Protein AF-A0A426YF83-F1 (afdb_monomer_lite)

Sequence (86 aa):
MVAPTKIIAGLGLSLGLDILEAPGATGDYRTLLTSKATAIAKALSAPLQPSPCIFVPGEDEHKPGLSQGYDFGFLHVKVYGLPSTW

InterPro domains:
  IPR004456 2,3-bisphosphoglycerate-independent phosphoglycerate mutase [PTHR31209] (1-78)
  IPR017850 Alkaline-phosphatase-like, core domain superfamily [G3DSA:3.40.720.10] (1-80)

Foldseek 3Di:
DAAQDPVVVVVCVVVVHFHFDFPQADNDPSGPQVSQVVLQVQLCPPPVHFHGWTDDPPDPDTHGDDRRGDPGDDDDDDDDDDPPPD

Structure (mmCIF, N/CA/C/O backbone):
data_AF-A0A426YF83-F1
#
_entry.id   AF-A0A426YF83-F1
#
loop_
_atom_site.group_PDB
_atom_site.id
_atom_site.type_symbol
_atom_site.label_atom_id
_atom_site.label_alt_id
_atom_site.label_comp_id
_atom_site.label_asym_id
_atom_site.label_entity_id
_atom_site.label_seq_id
_atom_site.pdbx_PDB_ins_code
_atom_site.Cartn_x
_atom_site.Cartn_y
_atom_site.Cartn_z
_atom_site.occupancy
_atom_site.B_iso_or_equiv
_atom_site.auth_seq_id
_atom_site.auth_comp_id
_atom_site.auth_asym_id
_atom_site.auth_atom_id
_atom_site.pdbx_PDB_model_num
ATOM 1 N N . MET A 1 1 ? -5.103 2.508 -0.509 1.00 96.25 1 MET A N 1
ATOM 2 C CA . MET A 1 1 ? -4.348 2.044 -1.705 1.00 96.25 1 MET A CA 1
ATOM 3 C C . MET A 1 1 ? -2.856 2.280 -1.513 1.00 96.25 1 MET A C 1
ATOM 5 O O . MET A 1 1 ? -2.507 3.287 -0.928 1.00 96.25 1 MET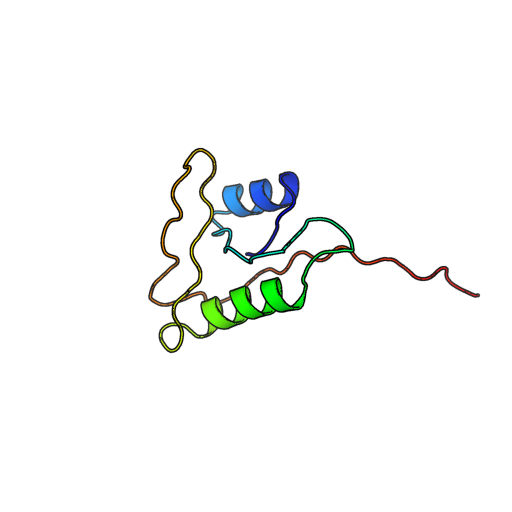 A O 1
ATOM 9 N N . VAL A 1 2 ? -1.970 1.420 -2.034 1.00 97.00 2 VAL A N 1
ATOM 10 C CA . VAL A 1 2 ? -0.514 1.682 -2.053 1.00 97.00 2 VAL A CA 1
ATOM 11 C C . VAL A 1 2 ? 0.001 1.781 -3.492 1.00 97.00 2 VAL A C 1
ATOM 13 O O . VAL A 1 2 ? 0.283 0.771 -4.153 1.00 97.00 2 VAL A O 1
ATOM 16 N N . ALA A 1 3 ? 0.173 3.010 -3.980 1.00 94.75 3 ALA A N 1
ATOM 17 C CA . ALA A 1 3 ? 0.654 3.297 -5.330 1.00 94.75 3 ALA A CA 1
ATOM 18 C C . ALA A 1 3 ? 1.650 4.470 -5.348 1.00 94.75 3 ALA A C 1
ATOM 20 O O . ALA A 1 3 ? 1.241 5.620 -5.399 1.00 94.75 3 ALA A O 1
ATOM 21 N N . PRO A 1 4 ? 2.963 4.197 -5.344 1.00 91.06 4 PRO A N 1
ATOM 22 C CA . PRO A 1 4 ? 3.994 5.243 -5.274 1.00 91.06 4 PRO A CA 1
ATOM 23 C C . PRO A 1 4 ? 4.218 6.012 -6.591 1.00 91.06 4 PRO A C 1
ATOM 25 O O . PRO A 1 4 ? 4.882 7.045 -6.606 1.00 91.06 4 PRO A O 1
ATOM 28 N N . THR A 1 5 ? 3.681 5.542 -7.721 1.00 92.56 5 THR A N 1
ATOM 29 C CA . THR A 1 5 ? 3.743 6.261 -9.005 1.00 92.56 5 THR A CA 1
ATOM 30 C C . THR A 1 5 ? 2.707 7.379 -9.057 1.00 92.56 5 THR A C 1
ATOM 32 O O . THR A 1 5 ? 1.517 7.109 -8.887 1.00 92.56 5 THR A O 1
ATOM 35 N N . LYS A 1 6 ? 3.133 8.601 -9.400 1.00 92.00 6 LYS A N 1
ATOM 36 C CA . LYS A 1 6 ? 2.288 9.810 -9.387 1.00 92.00 6 LYS A CA 1
ATOM 37 C C . LYS A 1 6 ? 0.984 9.685 -10.186 1.00 92.00 6 LYS A C 1
ATOM 39 O O . LYS A 1 6 ? -0.051 10.104 -9.687 1.00 92.00 6 LYS A O 1
ATOM 44 N N . ILE A 1 7 ? 1.007 9.068 -11.371 1.00 93.62 7 ILE A N 1
ATOM 45 C CA . ILE A 1 7 ? -0.198 8.908 -12.212 1.00 93.62 7 ILE A CA 1
ATOM 46 C C . ILE A 1 7 ? -1.241 8.018 -11.519 1.00 93.62 7 ILE A C 1
ATOM 48 O O . ILE A 1 7 ? -2.396 8.403 -11.383 1.00 93.62 7 ILE A O 1
ATOM 52 N N . ILE A 1 8 ? -0.831 6.844 -11.034 1.00 94.38 8 ILE A N 1
ATOM 53 C CA . ILE A 1 8 ? -1.750 5.882 -10.405 1.00 94.38 8 ILE A CA 1
ATOM 54 C C . ILE A 1 8 ? -2.224 6.393 -9.034 1.00 94.38 8 ILE A C 1
ATOM 56 O O . ILE A 1 8 ? -3.390 6.224 -8.690 1.00 94.38 8 ILE A O 1
ATOM 60 N N . ALA A 1 9 ? -1.353 7.067 -8.274 1.00 93.44 9 ALA A N 1
ATOM 61 C CA . ALA A 1 9 ? -1.747 7.754 -7.044 1.00 93.44 9 ALA A CA 1
ATOM 62 C C . ALA A 1 9 ? -2.808 8.829 -7.319 1.00 93.44 9 ALA A C 1
ATOM 64 O O . ALA A 1 9 ? -3.825 8.872 -6.636 1.00 93.44 9 ALA A O 1
ATOM 65 N N . GLY A 1 10 ? -2.593 9.653 -8.352 1.00 93.75 10 GLY A N 1
ATOM 66 C CA . GLY A 1 10 ? -3.538 10.684 -8.778 1.00 93.75 10 GLY A CA 1
ATOM 67 C C . GLY A 1 10 ? -4.908 10.112 -9.135 1.00 93.75 10 GLY A C 1
ATOM 68 O O . GLY A 1 10 ? -5.915 10.625 -8.663 1.00 93.75 10 GLY A O 1
ATOM 69 N N . LEU A 1 11 ? -4.949 9.003 -9.881 1.00 95.31 11 LEU A N 1
ATOM 70 C CA . LEU A 1 11 ? -6.202 8.303 -10.188 1.00 95.31 11 LEU A CA 1
ATOM 71 C C . LEU A 1 11 ? -6.926 7.826 -8.925 1.00 95.31 11 LEU A C 1
ATOM 73 O O . LEU A 1 11 ? -8.135 8.009 -8.813 1.00 95.31 11 LEU A O 1
ATOM 77 N N . GLY A 1 12 ? -6.198 7.239 -7.971 1.00 94.8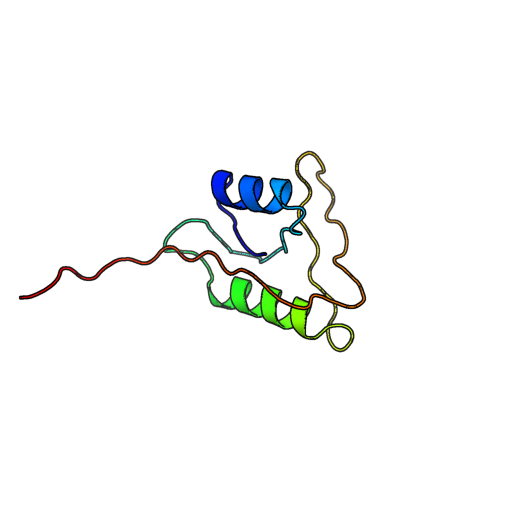8 12 GLY A N 1
ATOM 78 C CA . GLY A 1 12 ? -6.789 6.810 -6.705 1.00 94.88 12 GLY A CA 1
ATOM 79 C C . GLY A 1 12 ? -7.407 7.977 -5.937 1.00 94.88 12 GLY A C 1
ATOM 80 O O . GLY A 1 12 ? -8.560 7.894 -5.525 1.00 94.88 12 GLY A O 1
ATOM 81 N N . LEU A 1 13 ? -6.686 9.094 -5.839 1.00 93.75 13 LEU A N 1
ATOM 82 C CA . LEU A 1 13 ? -7.169 10.311 -5.187 1.00 93.75 13 LEU A CA 1
ATOM 83 C C . LEU A 1 13 ? -8.414 10.894 -5.872 1.00 93.75 13 LEU A C 1
ATOM 85 O O . LEU A 1 13 ? -9.350 11.291 -5.187 1.00 93.75 13 LEU A O 1
ATOM 89 N N . SER A 1 14 ? -8.474 10.902 -7.210 1.00 95.06 14 SER A N 1
ATOM 90 C CA . SER A 1 14 ? -9.667 11.347 -7.954 1.00 95.06 14 SER A CA 1
ATOM 91 C C . SER A 1 14 ? -10.910 10.494 -7.678 1.00 95.06 14 SER A C 1
ATOM 93 O O . SER A 1 14 ? -12.025 10.978 -7.845 1.00 95.06 14 SER A O 1
ATOM 95 N N . LEU A 1 15 ? -10.725 9.243 -7.251 1.00 95.31 15 LEU A N 1
ATOM 96 C CA . LEU A 1 15 ? -11.797 8.329 -6.848 1.00 95.31 15 LEU A CA 1
ATOM 97 C C . LEU A 1 15 ? -12.069 8.355 -5.333 1.00 95.31 15 LEU A C 1
ATOM 99 O O . LEU A 1 15 ? -12.870 7.559 -4.851 1.00 95.31 15 LEU A O 1
ATOM 103 N N . GLY A 1 16 ? -11.402 9.234 -4.578 1.00 93.62 16 GLY A N 1
ATOM 104 C CA . GLY A 1 16 ? -11.525 9.307 -3.121 1.00 93.62 16 GLY A CA 1
ATOM 105 C C . GLY A 1 16 ? -10.830 8.163 -2.379 1.00 93.62 16 GLY A C 1
ATOM 106 O O . GLY A 1 16 ? -11.212 7.846 -1.258 1.00 93.62 16 GLY A O 1
ATOM 107 N N . LEU A 1 17 ? -9.835 7.511 -2.991 1.00 95.06 17 LEU A N 1
ATOM 108 C CA . LEU A 1 17 ? -9.041 6.481 -2.327 1.00 95.06 17 LEU A CA 1
ATOM 109 C C . LEU A 1 17 ? -7.902 7.110 -1.530 1.00 95.06 17 LEU A C 1
ATOM 111 O O . LEU A 1 17 ? -7.041 7.792 -2.089 1.00 95.06 17 LEU A O 1
ATOM 115 N N . ASP A 1 18 ? -7.823 6.751 -0.254 1.00 95.94 18 ASP A N 1
ATOM 116 C CA . ASP A 1 18 ? -6.678 7.097 0.577 1.00 95.94 18 ASP A CA 1
ATOM 117 C C . ASP A 1 18 ? -5.407 6.397 0.088 1.00 95.94 18 ASP A C 1
ATOM 119 O O . ASP A 1 18 ? -5.377 5.181 -0.165 1.00 95.94 18 ASP A O 1
ATOM 123 N N . ILE A 1 19 ? -4.323 7.162 -0.035 1.00 95.50 19 ILE A N 1
ATOM 124 C CA . ILE A 1 19 ? -3.008 6.642 -0.406 1.00 95.50 19 ILE A CA 1
ATOM 125 C C . ILE A 1 19 ? -2.255 6.305 0.876 1.00 95.50 19 ILE A C 1
ATOM 127 O O . ILE A 1 19 ? -1.725 7.185 1.538 1.00 95.50 19 ILE A O 1
ATOM 131 N N . LEU A 1 20 ? -2.213 5.022 1.224 1.00 96.44 20 LEU A N 1
ATOM 132 C CA . LEU A 1 20 ? -1.543 4.529 2.421 1.00 96.44 20 LEU A CA 1
ATOM 133 C C . LEU A 1 20 ? -0.030 4.620 2.264 1.00 96.44 20 LEU A C 1
ATOM 135 O O . LEU A 1 20 ? 0.535 4.220 1.238 1.00 96.44 20 LEU A O 1
ATOM 139 N N . GLU A 1 21 ? 0.622 5.053 3.330 1.00 95.06 21 GLU A N 1
ATOM 140 C CA . GLU A 1 21 ? 2.066 5.020 3.427 1.00 95.06 21 GLU A CA 1
ATOM 141 C C . GLU A 1 21 ? 2.595 3.591 3.517 1.00 95.06 21 GLU A C 1
ATOM 143 O O . GLU A 1 21 ? 2.106 2.746 4.269 1.00 95.06 21 GLU A O 1
ATOM 148 N N . ALA A 1 22 ? 3.645 3.330 2.746 1.00 96.44 22 ALA A N 1
ATOM 149 C CA . ALA A 1 22 ? 4.369 2.071 2.763 1.00 96.44 22 ALA A CA 1
ATOM 150 C C . ALA A 1 22 ? 5.861 2.368 2.555 1.00 96.44 22 ALA A C 1
ATOM 152 O O . ALA A 1 22 ? 6.288 2.598 1.419 1.00 96.44 22 ALA A O 1
ATOM 153 N N . PRO A 1 23 ? 6.673 2.396 3.627 1.00 95.19 23 PRO A N 1
ATOM 154 C CA . PRO A 1 23 ? 8.095 2.714 3.534 1.00 95.19 23 PRO A CA 1
ATOM 155 C C . PRO A 1 23 ? 8.831 1.818 2.533 1.00 95.19 23 PRO A C 1
ATOM 157 O O . PRO A 1 23 ? 8.656 0.600 2.527 1.00 95.19 23 PRO A O 1
ATOM 160 N N . GLY A 1 24 ? 9.645 2.414 1.661 1.00 95.06 24 GLY A N 1
ATOM 161 C CA . GLY A 1 24 ? 10.369 1.688 0.609 1.00 95.06 24 GLY A CA 1
ATOM 162 C C . GLY A 1 24 ? 9.495 1.168 -0.542 1.00 95.06 24 GLY A C 1
ATOM 163 O O . GLY A 1 24 ? 9.985 0.440 -1.407 1.00 95.06 24 GLY A O 1
ATOM 164 N N . ALA A 1 25 ? 8.212 1.542 -0.600 1.00 95.25 25 ALA A N 1
ATOM 165 C CA . ALA A 1 25 ? 7.404 1.334 -1.791 1.00 95.25 25 ALA A CA 1
ATOM 166 C C . ALA A 1 25 ? 7.862 2.287 -2.903 1.00 95.25 25 ALA A C 1
ATOM 168 O O . ALA A 1 25 ? 7.685 3.500 -2.823 1.00 95.25 25 ALA A O 1
ATOM 169 N N . THR A 1 26 ? 8.396 1.726 -3.983 1.00 94.19 26 THR A N 1
ATOM 170 C CA . THR A 1 26 ? 8.732 2.454 -5.214 1.00 94.19 26 THR A CA 1
ATOM 171 C C . THR A 1 26 ? 7.787 2.066 -6.350 1.00 94.19 26 THR A C 1
ATOM 173 O O . THR A 1 26 ? 7.031 1.089 -6.266 1.00 94.19 26 THR A O 1
ATOM 176 N N . GLY A 1 27 ? 7.787 2.866 -7.417 1.00 90.94 27 GLY A N 1
ATOM 177 C CA . GLY A 1 27 ? 7.004 2.624 -8.632 1.00 90.94 27 GLY A CA 1
ATOM 178 C C . GLY A 1 27 ? 7.661 1.679 -9.640 1.00 90.94 27 GLY A C 1
ATOM 179 O O . GLY A 1 27 ? 7.158 1.529 -10.752 1.00 90.94 27 GLY A O 1
ATOM 180 N N . ASP A 1 28 ? 8.795 1.088 -9.280 1.00 92.19 28 ASP A N 1
ATOM 181 C CA . ASP A 1 28 ? 9.632 0.270 -10.149 1.00 92.19 28 ASP A CA 1
ATOM 182 C C . ASP A 1 28 ? 9.830 -1.143 -9.574 1.00 92.19 28 ASP A C 1
ATOM 184 O O . ASP A 1 28 ? 9.165 -1.562 -8.629 1.00 92.19 28 ASP A O 1
ATOM 188 N N . TYR A 1 29 ? 10.738 -1.899 -10.182 1.00 92.25 29 TYR A N 1
ATOM 189 C CA . TYR A 1 29 ? 10.996 -3.298 -9.849 1.00 92.25 29 TYR A CA 1
ATOM 190 C C . TYR A 1 29 ? 11.783 -3.503 -8.550 1.00 92.25 29 TYR A C 1
ATOM 192 O O . TYR A 1 29 ? 11.895 -4.631 -8.084 1.00 92.25 29 TYR A O 1
ATOM 200 N N . ARG A 1 30 ? 12.332 -2.434 -7.963 1.00 93.31 30 ARG A N 1
ATOM 201 C CA . ARG A 1 30 ? 13.047 -2.466 -6.679 1.00 93.31 30 ARG A CA 1
ATOM 202 C C . ARG A 1 30 ? 12.125 -2.158 -5.497 1.00 93.31 30 ARG A C 1
ATOM 204 O O . ARG A 1 30 ? 12.600 -1.961 -4.383 1.00 93.31 30 ARG A O 1
ATOM 211 N N . THR A 1 31 ? 10.816 -2.107 -5.734 1.00 95.50 31 THR A N 1
ATOM 212 C CA . THR A 1 31 ? 9.812 -1.823 -4.709 1.00 95.50 31 THR A CA 1
ATOM 213 C C . THR A 1 31 ? 9.816 -2.882 -3.607 1.00 95.50 31 THR A C 1
ATOM 215 O O . THR A 1 31 ? 9.878 -4.082 -3.883 1.00 95.50 31 THR A O 1
ATOM 218 N N . LEU A 1 32 ? 9.699 -2.465 -2.343 1.00 97.00 32 LEU A N 1
ATOM 219 C CA . LEU A 1 32 ? 9.508 -3.398 -1.232 1.00 97.00 32 LEU A CA 1
ATOM 220 C C . LEU A 1 32 ? 8.062 -3.906 -1.208 1.00 97.00 32 LEU A C 1
ATOM 222 O O . LEU A 1 32 ? 7.206 -3.368 -0.505 1.00 97.00 32 LEU A O 1
ATOM 226 N N . LEU A 1 33 ? 7.788 -4.974 -1.961 1.00 95.88 33 LEU A N 1
ATOM 227 C CA . LEU A 1 33 ? 6.447 -5.558 -2.077 1.00 95.88 33 LEU A CA 1
ATOM 228 C C . LEU A 1 33 ? 5.834 -5.914 -0.711 1.00 95.88 33 LEU A C 1
ATOM 230 O O . LEU A 1 33 ? 4.669 -5.606 -0.461 1.00 95.88 33 LEU A O 1
ATOM 234 N N . THR A 1 34 ? 6.629 -6.479 0.202 1.00 97.31 34 THR A N 1
ATOM 235 C CA . THR A 1 34 ? 6.199 -6.829 1.566 1.00 97.31 34 THR A CA 1
ATOM 236 C C . THR A 1 34 ? 5.751 -5.612 2.373 1.00 97.31 34 THR A C 1
ATOM 238 O O . THR A 1 34 ? 4.790 -5.709 3.134 1.00 97.31 34 THR A O 1
ATOM 241 N N . SER A 1 35 ? 6.395 -4.455 2.186 1.00 97.94 35 SER A N 1
ATOM 242 C CA . SER A 1 35 ? 5.999 -3.211 2.858 1.00 97.94 35 SER A 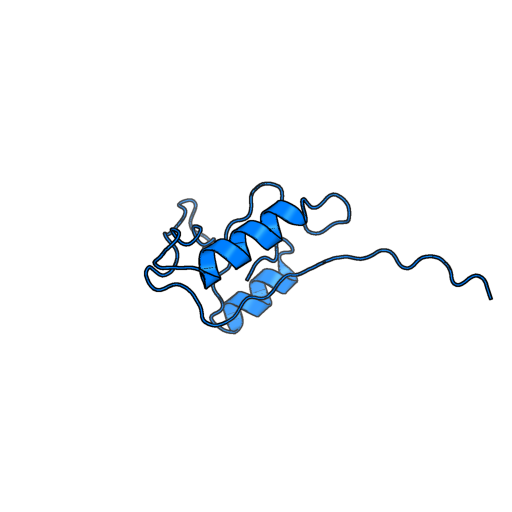CA 1
ATOM 243 C C . SER A 1 35 ? 4.607 -2.775 2.404 1.00 97.94 35 SER A C 1
ATOM 245 O O . SER A 1 35 ? 3.726 -2.505 3.219 1.00 97.94 35 SER A O 1
ATOM 247 N N . LYS A 1 36 ? 4.362 -2.827 1.089 1.00 97.50 36 LYS A N 1
ATOM 248 C CA . LYS A 1 36 ? 3.057 -2.505 0.508 1.00 97.50 36 LYS A CA 1
ATOM 249 C C . LYS A 1 36 ? 1.957 -3.451 0.993 1.00 97.50 36 LYS A C 1
ATOM 251 O O . LYS A 1 36 ? 0.876 -2.998 1.360 1.00 97.50 36 LYS A O 1
ATOM 256 N N . ALA A 1 37 ? 2.240 -4.753 1.003 1.00 97.81 37 ALA A N 1
ATOM 257 C CA . ALA A 1 37 ? 1.304 -5.766 1.479 1.00 97.81 37 ALA A CA 1
ATOM 258 C C . ALA A 1 37 ? 0.997 -5.591 2.972 1.00 97.81 37 ALA A C 1
ATOM 260 O O . ALA A 1 37 ? -0.164 -5.625 3.363 1.00 97.81 37 ALA A O 1
ATOM 261 N N . THR A 1 38 ? 2.016 -5.318 3.792 1.00 98.12 38 THR A N 1
ATOM 262 C CA . THR A 1 38 ? 1.853 -5.049 5.229 1.00 98.12 38 THR A CA 1
ATOM 263 C C . THR A 1 38 ? 0.990 -3.816 5.483 1.00 98.12 38 THR A C 1
ATOM 265 O O . THR A 1 38 ? 0.126 -3.856 6.353 1.00 98.12 38 THR A O 1
ATOM 268 N N . ALA A 1 39 ? 1.187 -2.730 4.728 1.00 97.50 39 ALA A N 1
ATOM 269 C CA . ALA A 1 39 ? 0.368 -1.527 4.859 1.00 97.50 39 ALA A CA 1
ATOM 270 C C . ALA A 1 39 ? -1.114 -1.814 4.565 1.00 97.50 39 ALA A C 1
ATOM 272 O O . ALA A 1 39 ? -1.982 -1.425 5.344 1.00 97.50 39 ALA A O 1
ATOM 273 N N . ILE A 1 40 ? -1.401 -2.564 3.493 1.00 97.88 40 ILE A N 1
ATOM 274 C CA . ILE A 1 40 ? -2.766 -3.000 3.169 1.00 97.88 40 ILE A CA 1
ATOM 275 C C . ILE A 1 40 ? -3.321 -3.917 4.263 1.00 97.88 40 ILE A C 1
ATOM 277 O O . ILE A 1 40 ? -4.421 -3.680 4.743 1.00 97.88 40 ILE A O 1
ATOM 281 N N . ALA A 1 41 ? -2.564 -4.920 4.709 1.00 98.00 41 ALA A N 1
ATOM 282 C CA . ALA A 1 41 ? -3.011 -5.839 5.754 1.00 98.00 41 ALA A CA 1
ATOM 283 C C . ALA A 1 41 ? -3.360 -5.104 7.058 1.00 98.00 41 ALA A C 1
ATOM 285 O O . ALA A 1 41 ? -4.418 -5.353 7.625 1.00 98.00 41 ALA A O 1
ATOM 286 N N . LYS A 1 42 ? -2.523 -4.149 7.491 1.00 97.69 42 LYS A N 1
ATOM 287 C CA . LYS A 1 42 ? -2.798 -3.308 8.667 1.00 97.69 42 LYS A CA 1
ATOM 288 C C . LYS A 1 42 ? -4.087 -2.510 8.505 1.00 97.69 42 LYS A C 1
ATOM 290 O O . LYS A 1 42 ? -4.932 -2.560 9.391 1.00 97.69 42 LYS A O 1
ATOM 295 N N . ALA A 1 43 ? -4.249 -1.848 7.360 1.00 97.25 43 ALA A N 1
ATOM 296 C CA . ALA A 1 43 ? -5.445 -1.085 7.017 1.00 97.25 43 ALA A CA 1
ATOM 297 C C . ALA A 1 43 ? -6.730 -1.936 7.039 1.00 97.25 43 ALA A C 1
ATOM 299 O O . ALA A 1 43 ? -7.745 -1.480 7.554 1.00 97.25 43 ALA A O 1
ATOM 300 N N . LEU A 1 44 ? -6.676 -3.172 6.536 1.00 97.50 44 LEU A N 1
ATOM 301 C CA . LEU A 1 44 ? -7.813 -4.104 6.547 1.00 97.50 44 LEU A CA 1
ATOM 302 C C . LEU A 1 44 ? -8.072 -4.727 7.929 1.00 97.50 44 LEU A C 1
ATOM 304 O O . LEU A 1 44 ? -9.177 -5.169 8.211 1.00 97.50 44 LEU A O 1
ATOM 308 N N . SER A 1 45 ? -7.048 -4.809 8.780 1.00 97.50 45 SER A N 1
ATOM 309 C CA . SER A 1 45 ? -7.148 -5.424 10.111 1.00 97.50 45 SER A CA 1
ATOM 310 C C . SER A 1 45 ? -7.546 -4.456 11.225 1.00 97.50 45 SER A C 1
ATOM 312 O O . SER A 1 45 ? -7.678 -4.870 12.376 1.00 97.50 45 SER A O 1
ATOM 314 N N . ALA A 1 46 ? -7.697 -3.166 10.930 1.00 95.06 46 ALA A N 1
ATOM 315 C CA . ALA A 1 46 ? -8.185 -2.217 11.918 1.00 95.06 46 ALA A CA 1
ATOM 316 C C . ALA A 1 46 ? -9.612 -2.597 12.385 1.00 95.06 46 ALA A C 1
ATOM 318 O O . ALA A 1 46 ? -10.378 -3.184 11.623 1.00 95.06 46 ALA A O 1
ATOM 319 N N . PRO A 1 47 ? -9.955 -2.338 13.660 1.00 94.38 47 PRO A N 1
ATOM 320 C CA . PRO A 1 47 ? -9.156 -1.617 14.656 1.00 94.38 47 PRO A CA 1
ATOM 321 C C . PRO A 1 47 ? -8.102 -2.474 15.394 1.00 94.38 47 PRO A C 1
ATOM 323 O O . PRO A 1 47 ? -7.421 -1.955 16.274 1.00 94.38 47 PRO A O 1
ATOM 326 N N . LEU A 1 48 ? -7.932 -3.767 15.073 1.00 95.56 48 LEU A N 1
ATOM 327 C CA . LEU A 1 48 ? -6.977 -4.653 15.773 1.00 95.56 48 LEU A CA 1
ATOM 328 C C . LEU A 1 48 ? -5.511 -4.258 15.549 1.00 95.56 48 LEU A C 1
ATOM 330 O O . LEU A 1 48 ? -4.654 -4.541 16.387 1.00 95.56 48 LEU A O 1
ATOM 334 N N . GLN A 1 49 ? -5.213 -3.630 14.414 1.00 94.88 49 GLN A N 1
ATOM 335 C CA . GLN A 1 49 ? -3.939 -2.968 14.152 1.00 94.88 49 GLN A CA 1
ATOM 336 C C . GLN A 1 49 ? -4.198 -1.512 13.767 1.00 94.88 49 GLN A C 1
ATOM 338 O O . GLN A 1 49 ? -5.195 -1.228 13.102 1.00 94.88 49 GLN A O 1
ATOM 343 N N . PRO A 1 50 ? -3.299 -0.583 14.126 1.00 93.56 50 PRO A N 1
ATOM 344 C CA . PRO A 1 50 ? -3.417 0.793 13.677 1.00 93.56 50 PRO A CA 1
ATOM 345 C C . PRO A 1 50 ? -3.277 0.864 12.152 1.00 93.56 50 PRO A C 1
ATOM 347 O O . PRO A 1 50 ? -2.337 0.302 11.574 1.00 93.56 50 PRO A O 1
ATOM 350 N N . SER A 1 51 ? -4.201 1.582 11.510 1.00 95.00 51 SER A N 1
ATOM 351 C CA . SER A 1 51 ? -4.085 1.897 10.088 1.00 95.00 51 SER A CA 1
ATOM 352 C C . SER A 1 51 ? -2.801 2.700 9.836 1.00 95.00 51 SER A C 1
ATOM 354 O O . SER A 1 51 ? -2.476 3.589 10.629 1.00 95.00 51 SER A O 1
ATOM 356 N N . PRO A 1 52 ? -2.084 2.449 8.725 1.00 96.00 52 PRO A N 1
ATOM 357 C CA . PRO A 1 52 ? -1.016 3.335 8.280 1.00 96.00 52 PRO A CA 1
ATOM 358 C C . PRO A 1 52 ? -1.518 4.770 8.091 1.00 96.00 52 PRO A C 1
ATOM 360 O O . PRO A 1 52 ? -2.710 4.989 7.841 1.00 96.00 52 PRO A O 1
ATOM 363 N N . CYS A 1 53 ? -0.593 5.726 8.160 1.00 95.50 53 CYS A N 1
ATOM 364 C CA . CYS A 1 53 ? -0.847 7.091 7.725 1.00 95.50 53 CYS A CA 1
ATOM 365 C C . CYS A 1 53 ? -1.188 7.138 6.231 1.00 95.50 53 CYS A C 1
ATOM 367 O O . CYS A 1 53 ? -0.908 6.203 5.470 1.00 95.50 53 CYS A O 1
ATOM 369 N N . ILE A 1 54 ? -1.791 8.246 5.824 1.00 95.06 54 ILE A N 1
ATOM 370 C CA . ILE A 1 54 ? -2.134 8.549 4.445 1.00 95.06 54 ILE A CA 1
ATOM 371 C C . ILE A 1 54 ? -1.271 9.700 3.937 1.00 95.06 54 ILE A C 1
ATOM 373 O O . ILE A 1 54 ? -0.969 10.654 4.656 1.00 95.06 54 ILE A O 1
ATOM 377 N N . PHE A 1 55 ? -0.897 9.603 2.670 1.00 90.56 55 PHE A N 1
ATOM 378 C CA . PHE A 1 55 ? -0.269 10.675 1.922 1.00 90.56 55 PHE A CA 1
ATOM 379 C C . PHE A 1 55 ? -1.340 11.625 1.383 1.00 90.56 55 PHE A C 1
ATOM 381 O O . PHE A 1 55 ? -2.255 11.191 0.675 1.00 90.56 55 PHE A O 1
ATOM 388 N N . VAL A 1 56 ? -1.180 12.923 1.648 1.00 87.06 56 VAL A N 1
ATOM 389 C CA . VAL A 1 56 ? -2.028 13.981 1.090 1.00 87.06 56 VAL A CA 1
ATOM 390 C C . VAL A 1 56 ? -1.182 14.883 0.188 1.00 87.06 56 VAL A C 1
ATOM 392 O O . VAL A 1 56 ? -0.201 15.466 0.645 1.00 87.06 56 VAL A O 1
ATOM 395 N N . PRO A 1 57 ? -1.510 15.010 -1.112 1.00 82.44 57 PRO A N 1
ATOM 396 C CA . PRO A 1 57 ? -0.759 15.885 -2.002 1.00 82.44 57 PRO A CA 1
ATOM 397 C C . PRO A 1 57 ? -0.797 17.343 -1.539 1.00 82.44 57 PRO A C 1
ATOM 399 O O . PRO A 1 57 ? -1.871 17.891 -1.310 1.00 82.44 57 PRO A O 1
ATOM 402 N N . GLY A 1 58 ? 0.370 17.986 -1.499 1.00 80.75 58 GLY A N 1
ATOM 403 C CA . GLY A 1 58 ? 0.493 19.398 -1.124 1.00 80.75 58 GLY A CA 1
ATOM 404 C C . GLY A 1 58 ? 0.589 19.643 0.382 1.00 80.75 58 GLY A C 1
ATOM 405 O O . GLY A 1 58 ? 0.759 20.790 0.781 1.00 80.75 58 GLY A O 1
ATOM 406 N N . GLU A 1 59 ? 0.528 18.590 1.197 1.00 82.12 59 GLU A N 1
ATOM 407 C CA . GLU A 1 59 ? 0.808 18.642 2.629 1.00 82.12 59 GLU A CA 1
ATOM 408 C C . GLU A 1 59 ? 2.123 17.898 2.909 1.00 82.12 59 GLU A C 1
ATOM 410 O O . GLU A 1 59 ? 2.345 16.803 2.389 1.00 82.12 59 GLU A O 1
ATOM 415 N N . ASP A 1 60 ? 3.002 18.503 3.712 1.00 68.06 60 ASP A N 1
ATOM 416 C CA . ASP A 1 60 ? 4.253 17.870 4.159 1.00 68.06 60 ASP A CA 1
ATOM 417 C C . ASP A 1 60 ? 4.031 16.945 5.373 1.00 68.06 60 ASP A C 1
ATOM 419 O O . ASP A 1 60 ? 4.874 16.101 5.680 1.00 68.06 60 ASP A O 1
ATOM 423 N N . GLU A 1 61 ? 2.898 17.090 6.070 1.00 71.00 61 GLU A N 1
ATOM 424 C CA . GLU A 1 61 ? 2.552 16.289 7.245 1.00 71.00 61 GLU A CA 1
ATOM 425 C C . GLU A 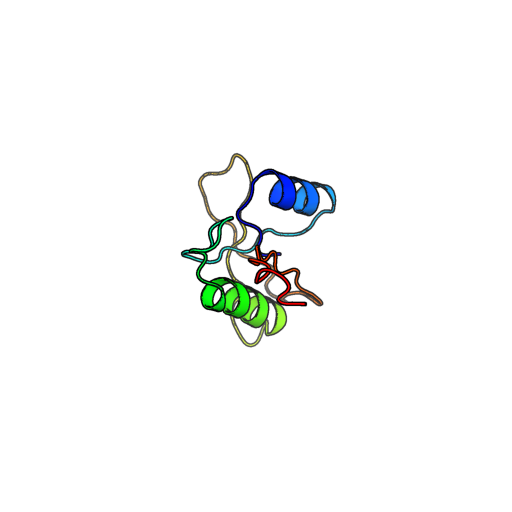1 61 ? 1.708 15.061 6.887 1.00 71.00 61 GLU A C 1
ATOM 427 O O . GLU A 1 61 ? 0.738 15.121 6.131 1.00 71.00 61 GLU A O 1
ATOM 432 N N . HIS A 1 62 ? 2.058 13.928 7.494 1.00 75.94 62 HIS A N 1
ATOM 433 C CA . HIS A 1 62 ? 1.331 12.672 7.349 1.00 75.94 62 HIS A CA 1
ATOM 434 C C . HIS A 1 62 ? 0.039 12.707 8.169 1.00 75.94 62 HIS A C 1
ATOM 436 O O . HIS A 1 62 ? 0.073 12.919 9.384 1.00 75.94 62 HIS A O 1
ATOM 442 N N . LYS A 1 63 ? -1.103 12.434 7.530 1.00 89.62 63 LYS A N 1
ATOM 443 C CA . LYS A 1 63 ? -2.384 12.301 8.237 1.00 89.62 63 LYS A CA 1
ATOM 444 C C . LYS A 1 63 ? -2.606 10.859 8.692 1.00 89.62 63 LYS A C 1
ATOM 446 O O . LYS A 1 63 ? -2.241 9.935 7.967 1.00 89.62 63 LYS A O 1
ATOM 451 N N . PRO A 1 64 ? -3.211 10.623 9.866 1.00 90.69 64 PRO A N 1
ATOM 452 C CA . PRO A 1 64 ? -3.569 9.272 10.281 1.00 90.69 64 PRO A CA 1
ATOM 453 C C . PRO A 1 64 ? -4.615 8.679 9.326 1.00 90.69 64 PRO A C 1
ATOM 455 O O . PRO A 1 64 ? -5.513 9.385 8.869 1.00 90.69 64 PRO A O 1
ATOM 458 N N . GLY A 1 65 ? -4.510 7.380 9.033 1.00 90.94 65 GLY A N 1
ATOM 459 C CA . GLY A 1 65 ? -5.548 6.663 8.291 1.00 90.94 65 GLY A CA 1
ATOM 460 C C . GLY A 1 65 ? -6.804 6.405 9.128 1.00 90.94 65 GLY A C 1
ATOM 461 O O . GLY A 1 65 ? -6.837 6.667 10.333 1.00 90.94 65 GLY A O 1
ATOM 462 N N . LEU A 1 66 ? -7.842 5.862 8.486 1.00 93.12 66 LEU A N 1
ATOM 463 C CA . LEU A 1 66 ? -9.130 5.590 9.127 1.00 93.12 66 LEU A CA 1
ATOM 464 C C . LEU A 1 66 ? -8.990 4.668 10.348 1.00 93.12 66 LEU A C 1
ATOM 466 O O . LEU A 1 66 ? -8.408 3.586 10.275 1.00 93.12 66 LEU A O 1
ATOM 470 N N . SER A 1 67 ? -9.579 5.078 11.475 1.00 91.00 67 SER A N 1
ATOM 471 C CA . SER A 1 67 ? -9.501 4.346 12.749 1.00 91.00 67 SER A CA 1
ATOM 472 C C . SER A 1 67 ? -10.228 3.000 12.728 1.00 91.00 67 SER A C 1
ATOM 474 O O . SER A 1 67 ? -9.815 2.071 13.417 1.00 91.00 67 SER A O 1
ATOM 476 N N . GLN A 1 68 ? -11.285 2.888 11.921 1.00 94.56 68 GLN A N 1
ATOM 477 C CA . GLN A 1 68 ? -12.030 1.643 11.698 1.00 94.56 68 GLN A CA 1
ATOM 478 C C . GLN A 1 68 ? -11.453 0.799 10.554 1.00 94.56 68 GLN A C 1
ATOM 480 O O . GLN A 1 68 ? -11.954 -0.288 10.293 1.00 94.56 68 GLN A O 1
ATOM 485 N N . GLY A 1 69 ? -10.401 1.273 9.881 1.00 95.38 69 GLY A N 1
ATOM 486 C CA . GLY A 1 69 ? -9.820 0.581 8.739 1.00 95.38 69 GLY A CA 1
ATOM 487 C C . GLY A 1 69 ? -10.563 0.795 7.433 1.00 95.38 69 GLY A C 1
ATOM 488 O O . GLY A 1 69 ? -11.187 1.831 7.212 1.00 95.38 69 GLY A O 1
ATOM 489 N N . TYR A 1 70 ? -10.426 -0.194 6.553 1.00 96.94 70 TYR A N 1
ATOM 490 C CA . TYR A 1 70 ? -10.944 -0.186 5.189 1.00 96.94 70 TYR A CA 1
ATOM 491 C C . TYR A 1 70 ? -11.519 -1.559 4.842 1.00 96.94 70 TYR A C 1
ATOM 493 O O . TYR A 1 70 ? -10.986 -2.578 5.276 1.00 96.94 70 TYR A O 1
ATOM 501 N N . ASP A 1 71 ? -12.535 -1.588 3.981 1.00 96.44 71 ASP A N 1
ATOM 502 C CA . ASP A 1 71 ? -13.154 -2.840 3.524 1.00 96.44 71 ASP A CA 1
ATOM 503 C C . ASP A 1 71 ? -12.334 -3.551 2.433 1.00 96.44 71 ASP A C 1
ATOM 505 O O . ASP A 1 71 ? -12.377 -4.773 2.288 1.00 96.44 71 ASP A O 1
ATOM 509 N N . PHE A 1 72 ? -11.576 -2.793 1.636 1.00 95.81 72 PHE A N 1
ATOM 510 C CA . PHE A 1 72 ? -10.740 -3.318 0.557 1.00 95.81 72 PHE A CA 1
ATOM 511 C C . PHE A 1 72 ? -9.499 -2.449 0.328 1.00 95.81 72 PHE A C 1
ATOM 513 O O . PHE A 1 72 ? -9.425 -1.287 0.727 1.00 95.81 72 PHE A O 1
ATOM 520 N N . GLY A 1 73 ? -8.496 -3.017 -0.347 1.00 96.00 73 GLY A N 1
ATOM 521 C CA . GLY A 1 73 ? -7.230 -2.343 -0.607 1.00 96.00 73 GLY A CA 1
ATOM 522 C C . GLY A 1 73 ? -6.657 -2.666 -1.982 1.00 96.00 73 GLY A C 1
ATOM 523 O O . GLY A 1 73 ? -6.634 -3.816 -2.408 1.00 96.00 73 GLY A O 1
ATOM 524 N N . PHE A 1 74 ? -6.142 -1.642 -2.664 1.00 96.62 74 PHE A N 1
ATOM 525 C CA . PHE A 1 74 ? -5.442 -1.797 -3.940 1.00 96.62 74 PHE A CA 1
ATOM 526 C C . PHE A 1 74 ? -3.926 -1.782 -3.767 1.00 96.62 74 PHE A C 1
ATOM 528 O O . PHE A 1 74 ? -3.364 -0.883 -3.125 1.00 96.62 74 PHE A O 1
ATOM 535 N N . LEU A 1 75 ? -3.270 -2.736 -4.422 1.00 94.56 75 LEU A N 1
ATOM 536 C CA . LEU A 1 75 ? -1.826 -2.912 -4.433 1.00 94.56 75 LEU A CA 1
ATOM 537 C C . LEU A 1 75 ? -1.299 -2.754 -5.866 1.00 94.56 75 LEU A C 1
ATOM 539 O O . LEU A 1 75 ? -1.466 -3.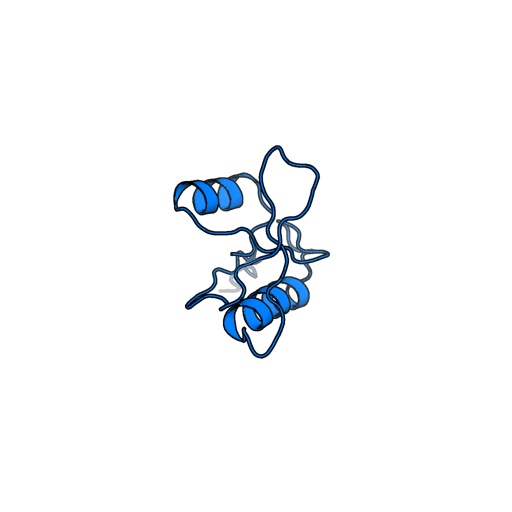640 -6.696 1.00 94.56 75 LEU A O 1
ATOM 543 N N . HIS A 1 76 ? -0.646 -1.632 -6.173 1.00 93.81 76 HIS A N 1
ATOM 544 C CA . HIS A 1 76 ? -0.012 -1.459 -7.486 1.00 93.81 76 HIS A CA 1
ATOM 545 C C . HIS A 1 76 ? 1.299 -2.264 -7.564 1.00 93.81 76 HIS A C 1
ATOM 547 O O . HIS A 1 76 ? 2.158 -2.098 -6.702 1.00 93.81 76 HIS A O 1
ATOM 553 N N . VAL A 1 77 ? 1.513 -3.085 -8.589 1.00 93.25 77 VAL A N 1
ATOM 554 C CA . VAL A 1 77 ? 2.775 -3.825 -8.769 1.00 93.25 77 VAL A CA 1
ATOM 555 C C . VAL A 1 77 ? 3.232 -3.705 -10.216 1.00 93.25 77 VAL A C 1
ATOM 557 O O . VAL A 1 77 ? 2.455 -3.950 -11.135 1.00 93.25 77 VAL A O 1
ATOM 560 N N . LYS A 1 78 ? 4.507 -3.359 -10.413 1.00 91.56 78 LYS A N 1
ATOM 561 C CA . LYS A 1 78 ? 5.166 -3.476 -11.713 1.00 91.56 78 LYS A CA 1
ATOM 562 C C . LYS A 1 78 ? 5.828 -4.850 -11.796 1.00 91.56 78 LYS A C 1
ATOM 564 O O . LYS A 1 78 ? 6.622 -5.190 -10.924 1.00 91.56 78 LYS A O 1
ATOM 569 N N . VAL A 1 79 ? 5.509 -5.627 -12.827 1.00 86.38 79 VAL A N 1
ATOM 570 C CA . VAL A 1 79 ? 6.014 -6.998 -13.010 1.00 86.38 79 VAL A CA 1
ATOM 571 C C . VAL A 1 79 ? 6.815 -7.074 -14.306 1.00 86.38 79 VAL A C 1
ATOM 573 O O . VAL A 1 79 ? 6.406 -6.505 -15.317 1.00 86.38 79 VAL A O 1
ATOM 576 N N . TYR A 1 80 ? 7.969 -7.743 -14.279 1.00 83.25 80 TYR A N 1
ATOM 577 C CA . TYR A 1 80 ? 8.684 -8.112 -15.500 1.00 83.25 80 TYR A CA 1
ATOM 578 C C . TYR A 1 80 ? 8.063 -9.390 -16.060 1.00 83.25 80 TYR A C 1
ATOM 580 O O . TYR A 1 80 ? 8.015 -10.406 -15.368 1.00 83.25 80 TYR A O 1
ATOM 588 N N . GLY A 1 81 ? 7.612 -9.350 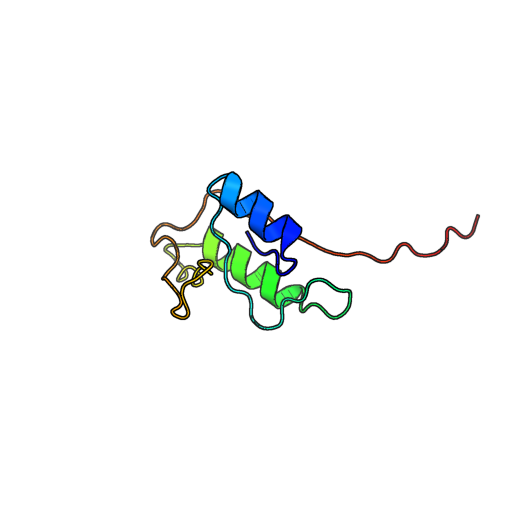-17.312 1.00 75.00 81 GLY A N 1
ATOM 589 C CA . GLY A 1 81 ? 7.324 -10.572 -18.055 1.00 75.00 81 GLY A CA 1
ATOM 590 C C . GLY A 1 81 ? 8.639 -11.269 -18.383 1.00 75.00 81 GLY A C 1
ATOM 591 O O . GLY A 1 81 ? 9.529 -10.646 -18.965 1.00 75.00 81 GLY A O 1
ATOM 592 N N . LEU A 1 82 ? 8.780 -12.539 -18.003 1.00 72.69 82 LEU A N 1
ATOM 593 C CA . LEU A 1 82 ? 9.832 -13.369 -18.583 1.00 72.69 82 LEU A CA 1
ATOM 594 C C . LEU A 1 82 ? 9.587 -13.445 -20.098 1.00 72.69 82 LEU A C 1
ATOM 596 O O . LEU A 1 82 ? 8.424 -13.547 -20.504 1.00 72.69 82 LEU A O 1
ATOM 600 N N . PRO A 1 83 ? 10.636 -13.377 -20.938 1.00 68.56 83 PRO A N 1
ATOM 601 C CA . PRO A 1 83 ? 10.467 -13.618 -22.361 1.00 68.56 83 PRO A CA 1
ATOM 602 C C . PRO A 1 83 ? 9.815 -14.990 -22.533 1.00 68.56 83 PRO A C 1
ATOM 604 O O . PRO A 1 83 ? 10.266 -15.976 -21.949 1.00 68.56 83 PRO A O 1
ATOM 607 N N . SER A 1 84 ? 8.720 -15.036 -23.286 1.00 68.75 84 SER A N 1
ATOM 608 C CA . SER A 1 84 ? 8.050 -16.277 -23.648 1.00 68.75 84 SER A CA 1
ATOM 609 C C . SER A 1 84 ? 9.032 -17.143 -24.433 1.00 68.75 84 SER A C 1
ATOM 611 O O . SER A 1 84 ? 9.286 -16.879 -25.604 1.00 68.75 84 SER A O 1
ATOM 613 N N . THR A 1 85 ? 9.619 -18.147 -23.786 1.00 67.56 85 THR A N 1
ATOM 614 C CA . THR A 1 85 ? 10.326 -19.228 -24.473 1.00 67.56 85 THR A CA 1
ATOM 615 C C . THR A 1 85 ? 9.278 -20.191 -25.024 1.00 67.56 85 THR A C 1
ATOM 617 O O . THR A 1 85 ? 8.927 -21.164 -24.358 1.00 67.56 85 THR A O 1
ATOM 620 N N . TRP A 1 86 ? 8.746 -19.868 -26.201 1.00 56.59 86 TRP A N 1
ATOM 621 C CA . TRP A 1 86 ? 8.018 -20.775 -27.087 1.00 56.59 86 TRP A CA 1
ATOM 622 C C . TRP A 1 86 ? 8.532 -20.556 -28.504 1.00 56.59 86 TRP A C 1
ATOM 624 O O . TRP A 1 86 ? 8.615 -19.372 -28.904 1.00 56.59 86 TRP A O 1
#

pLDDT: mean 91.42, std 8.48, range [56.59, 98.12]

Organism: Ensete ventricosum (NCBI:txid4639)

Secondary structure (DSSP, 8-state):
-B--SHHHHHHHHHTT--EE--TT--SSTT--HHHHHHHHHHHHHTTSSPPPPEE-TT-SSPBP--TT--S---B----PPPP---

Radius of gyration: 14.0 Å; chains: 1; bounding box: 26×40×43 Å